Protein AF-A0A150M5S1-F1 (afdb_monomer_lite)

InterPro domains:
  IPR012337 Ribonuclease H-like superfamily [SSF53098] (12-50)

Organism: Geobacillus stearothermophilus (NCBI:txid1422)

pLDDT: mean 80.43, std 11.13, range [51.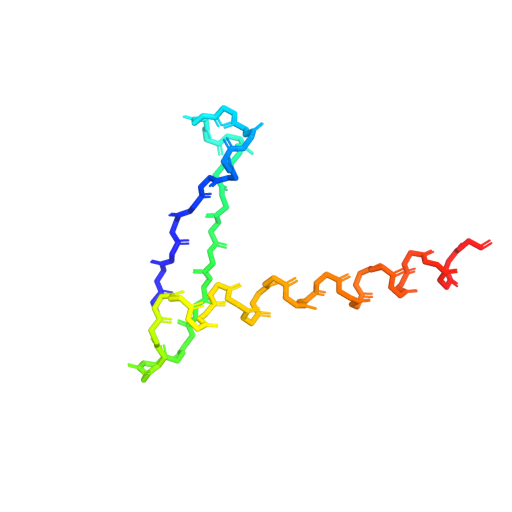94, 93.81]

Radius of gyration: 13.31 Å; chains: 1; bounding box: 31×22×30 Å

Foldseek 3Di:
DKDWDADPPDDPDPVRIDIQDDPDDPDDPVRSVVVVVVVVVVVVVVVVVVD

Sequence (51 aa):
MVLLAWKANQPMTSEHLHCVLSTDRELSDEDILRHYAQRWSIECFFRQAKD

Structure (mmCIF, N/CA/C/O backbone):
data_AF-A0A150M5S1-F1
#
_entry.id   AF-A0A150M5S1-F1
#
loop_
_atom_site.group_PDB
_atom_site.id
_atom_site.type_symbol
_atom_site.label_atom_id
_atom_site.label_alt_id
_atom_site.label_comp_id
_atom_site.label_asym_id
_atom_site.label_entity_id
_atom_site.label_seq_id
_atom_site.pdbx_PDB_ins_code
_atom_site.Cartn_x
_atom_site.Cartn_y
_atom_site.Cartn_z
_atom_site.occupancy
_atom_site.B_iso_or_equiv
_atom_site.auth_seq_id
_atom_site.auth_comp_id
_atom_site.auth_asym_id
_atom_site.auth_atom_id
_atom_site.pdbx_PDB_model_num
ATOM 1 N N . MET A 1 1 ? 9.258 1.719 9.981 1.00 84.25 1 MET A N 1
ATOM 2 C CA . MET A 1 1 ? 9.712 1.017 8.769 1.00 84.25 1 MET A CA 1
ATOM 3 C C . MET A 1 1 ? 9.291 1.793 7.529 1.00 84.25 1 MET A C 1
ATOM 5 O O . MET A 1 1 ? 8.274 2.482 7.581 1.00 84.25 1 MET A O 1
ATOM 9 N N . VAL A 1 2 ? 10.078 1.709 6.453 1.00 85.69 2 VAL A N 1
ATOM 10 C CA . VAL A 1 2 ? 9.786 2.339 5.156 1.00 85.69 2 VAL A CA 1
ATOM 11 C C . VAL A 1 2 ? 9.708 1.242 4.103 1.00 85.69 2 VAL A C 1
ATOM 13 O O . VAL A 1 2 ? 10.651 0.471 3.964 1.00 85.69 2 VAL A O 1
ATOM 16 N N . LEU A 1 3 ? 8.595 1.190 3.378 1.00 88.69 3 LEU A N 1
ATOM 17 C CA . LEU A 1 3 ? 8.345 0.251 2.289 1.00 88.69 3 LEU A CA 1
ATOM 18 C C . LEU A 1 3 ? 8.239 1.020 0.979 1.00 88.69 3 LEU A C 1
ATOM 20 O O . LEU A 1 3 ? 7.446 1.954 0.864 1.00 88.69 3 LEU A O 1
ATOM 24 N N . LEU A 1 4 ? 9.041 0.620 -0.001 1.00 89.25 4 LEU A N 1
ATOM 25 C CA . LEU A 1 4 ? 9.057 1.203 -1.336 1.00 89.25 4 LEU A CA 1
ATOM 26 C C . LEU A 1 4 ? 8.501 0.178 -2.319 1.00 89.25 4 LEU A C 1
ATOM 28 O O . LEU A 1 4 ? 9.018 -0.934 -2.406 1.00 89.25 4 LEU A O 1
ATOM 32 N N . ALA A 1 5 ? 7.443 0.541 -3.038 1.00 87.31 5 ALA A N 1
ATOM 33 C CA . ALA A 1 5 ? 6.752 -0.380 -3.929 1.00 87.31 5 ALA A CA 1
ATOM 34 C C . ALA A 1 5 ? 6.327 0.296 -5.233 1.00 87.31 5 ALA A C 1
ATOM 36 O O . ALA A 1 5 ? 5.869 1.438 -5.245 1.00 87.31 5 ALA A O 1
ATOM 37 N N . TRP A 1 6 ? 6.404 -0.461 -6.324 1.00 89.06 6 TRP A N 1
ATOM 38 C CA . TRP A 1 6 ? 5.727 -0.140 -7.576 1.00 89.06 6 TRP A CA 1
ATOM 39 C C . TRP A 1 6 ? 4.501 -1.029 -7.722 1.00 89.06 6 TRP A C 1
ATOM 41 O O . TRP A 1 6 ? 4.507 -2.195 -7.320 1.00 89.06 6 TRP A O 1
ATOM 51 N N . LYS A 1 7 ? 3.442 -0.495 -8.332 1.00 84.56 7 LYS A N 1
ATOM 52 C CA . LYS A 1 7 ? 2.327 -1.337 -8.767 1.00 84.56 7 LYS A CA 1
ATOM 53 C C . LYS A 1 7 ? 2.799 -2.221 -9.917 1.00 84.56 7 LYS A C 1
ATOM 55 O O . LYS A 1 7 ? 3.467 -1.742 -10.826 1.00 84.56 7 LYS A O 1
ATOM 60 N N . ALA A 1 8 ? 2.395 -3.490 -9.908 1.00 86.12 8 ALA A N 1
ATOM 61 C CA . ALA A 1 8 ? 2.832 -4.477 -10.899 1.00 86.12 8 ALA A CA 1
ATOM 62 C C . ALA A 1 8 ? 2.505 -4.095 -12.358 1.00 86.12 8 ALA A C 1
ATOM 64 O O . ALA A 1 8 ? 3.142 -4.584 -13.283 1.00 86.12 8 ALA A O 1
ATOM 65 N N . ASN A 1 9 ? 1.515 -3.224 -12.568 1.00 89.19 9 ASN A N 1
ATOM 66 C CA . ASN A 1 9 ? 1.074 -2.753 -13.880 1.00 89.19 9 ASN A CA 1
ATOM 67 C C . ASN A 1 9 ? 1.568 -1.338 -14.232 1.00 89.19 9 ASN A C 1
ATOM 69 O O . ASN A 1 9 ? 1.020 -0.726 -15.147 1.00 89.19 9 ASN A O 1
ATOM 73 N N . GLN A 1 10 ? 2.543 -0.796 -13.498 1.00 86.25 10 GLN A N 1
ATOM 74 C CA . GLN A 1 10 ? 3.104 0.534 -13.735 1.00 86.25 10 GLN A CA 1
ATOM 75 C C . GLN A 1 10 ? 4.606 0.454 -14.042 1.00 86.25 10 GLN A C 1
ATOM 77 O O . GLN A 1 10 ? 5.284 -0.460 -13.566 1.00 86.25 10 GLN A O 1
ATOM 82 N N . PRO A 1 11 ? 5.151 1.403 -14.823 1.00 89.56 11 PRO A N 1
ATOM 83 C CA . PRO A 1 11 ? 6.587 1.492 -15.057 1.00 89.56 11 PRO A CA 1
ATOM 84 C C . PRO A 1 11 ? 7.361 1.669 -13.744 1.00 89.56 11 PRO A C 1
ATOM 86 O O . PRO A 1 11 ? 6.925 2.400 -12.855 1.00 89.56 11 PRO A O 1
ATOM 89 N N . MET A 1 12 ? 8.554 1.076 -13.642 1.00 92.50 12 MET A N 1
ATOM 90 C CA . MET A 1 12 ? 9.465 1.282 -12.505 1.00 92.50 12 MET A CA 1
ATOM 91 C C . MET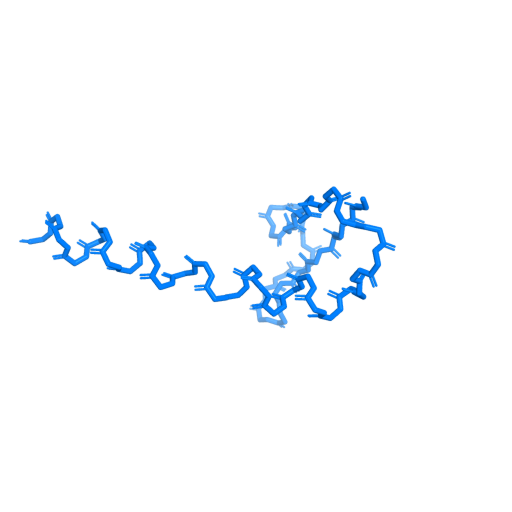 A 1 12 ? 10.188 2.641 -12.586 1.00 92.50 12 MET A C 1
ATOM 93 O O . MET A 1 12 ? 11.415 2.709 -12.561 1.00 92.50 12 MET A O 1
ATOM 97 N N . THR A 1 13 ? 9.435 3.735 -12.723 1.00 93.81 13 THR A N 1
ATOM 98 C CA . THR A 1 13 ? 9.956 5.111 -12.659 1.00 93.81 13 THR A CA 1
ATOM 99 C C . THR A 1 13 ? 9.709 5.710 -11.276 1.00 93.81 13 THR A C 1
ATOM 101 O O . THR A 1 13 ? 8.886 5.212 -10.504 1.00 93.81 13 THR A O 1
ATOM 104 N N . SER A 1 14 ? 10.431 6.779 -10.933 1.00 88.81 14 SER A N 1
ATOM 105 C CA . SER A 1 14 ? 10.263 7.480 -9.652 1.00 88.81 14 SER A CA 1
ATOM 106 C C . SER A 1 14 ? 8.852 8.045 -9.465 1.00 88.81 14 SER A C 1
ATOM 108 O O . SER A 1 14 ? 8.360 8.093 -8.344 1.00 88.81 14 SER A O 1
ATOM 110 N N . GLU A 1 15 ? 8.180 8.420 -10.553 1.00 90.75 15 GLU A N 1
ATOM 111 C CA . GLU A 1 15 ? 6.814 8.967 -10.554 1.00 90.75 15 GLU A CA 1
ATOM 112 C C . GLU A 1 15 ? 5.767 7.952 -10.076 1.00 90.75 15 GLU A C 1
ATOM 114 O O . GLU A 1 15 ? 4.735 8.335 -9.531 1.00 90.75 15 GLU A O 1
ATOM 119 N N . HIS A 1 16 ? 6.043 6.658 -10.257 1.00 85.75 16 HIS A N 1
ATOM 120 C CA . HIS A 1 16 ? 5.155 5.558 -9.874 1.00 85.75 16 HIS A CA 1
ATOM 121 C C . HIS A 1 16 ? 5.616 4.845 -8.595 1.00 85.75 16 HIS A C 1
ATOM 123 O O . HIS A 1 16 ? 5.045 3.817 -8.217 1.00 85.75 16 HIS A O 1
ATOM 129 N N . LEU A 1 17 ? 6.659 5.362 -7.936 1.00 88.19 17 LEU A N 1
ATOM 130 C CA . LEU A 1 17 ? 7.162 4.817 -6.686 1.00 88.19 17 LEU A CA 1
ATOM 131 C C . LEU A 1 17 ? 6.245 5.229 -5.535 1.00 88.19 17 LEU A C 1
ATOM 133 O O . LEU A 1 17 ? 6.130 6.404 -5.188 1.00 88.19 17 LEU A O 1
ATOM 137 N N . HIS A 1 18 ? 5.627 4.243 -4.898 1.00 86.44 18 HIS A N 1
ATOM 138 C CA . HIS A 1 18 ? 4.861 4.443 -3.681 1.00 86.44 18 HIS A CA 1
ATOM 139 C C . HIS A 1 18 ? 5.747 4.215 -2.458 1.00 86.44 18 HIS A C 1
ATOM 141 O O . HIS A 1 18 ? 6.482 3.231 -2.379 1.00 86.44 18 HIS A O 1
ATOM 147 N N . CYS A 1 19 ? 5.639 5.118 -1.486 1.00 87.56 19 CYS A N 1
ATOM 148 C CA . CYS A 1 19 ? 6.287 4.998 -0.189 1.00 87.56 19 CYS A CA 1
ATOM 149 C C . CYS A 1 19 ? 5.226 4.775 0.888 1.00 87.56 19 CYS A C 1
ATOM 151 O O . CYS A 1 19 ? 4.308 5.582 1.046 1.00 87.56 19 CYS A O 1
ATOM 153 N N . VAL A 1 20 ? 5.362 3.678 1.625 1.00 85.75 20 VAL A N 1
ATOM 154 C CA . VAL A 1 20 ? 4.507 3.323 2.752 1.00 85.75 20 VAL A CA 1
ATOM 155 C C . VAL A 1 20 ? 5.317 3.456 4.035 1.00 85.75 20 VAL A C 1
ATOM 157 O O . VAL A 1 20 ? 6.355 2.815 4.214 1.00 85.75 20 VAL A O 1
ATOM 160 N N . LEU A 1 21 ? 4.836 4.310 4.935 1.00 86.56 21 LEU A N 1
ATOM 161 C CA . LEU A 1 21 ? 5.445 4.547 6.238 1.00 86.56 21 LEU A CA 1
ATOM 162 C C . LEU A 1 21 ? 4.636 3.816 7.308 1.00 86.56 21 LEU A C 1
ATOM 164 O O . LEU A 1 21 ? 3.425 4.016 7.426 1.00 86.56 21 LEU A O 1
ATOM 168 N N . SER A 1 22 ? 5.315 2.986 8.097 1.00 85.25 22 SER A N 1
ATOM 169 C CA . SER A 1 22 ? 4.728 2.327 9.265 1.00 85.25 22 SER A CA 1
ATOM 170 C C . SER A 1 22 ? 5.537 2.646 10.518 1.00 85.25 22 SER A C 1
ATOM 172 O O . SER A 1 22 ? 6.769 2.592 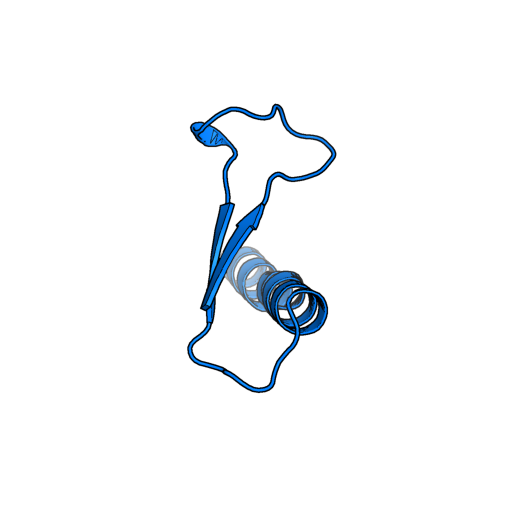10.504 1.00 85.25 22 SER A O 1
ATOM 174 N N . THR A 1 23 ? 4.856 2.982 11.609 1.00 89.19 23 THR A N 1
ATOM 175 C CA . THR A 1 23 ? 5.457 3.083 12.950 1.00 89.19 23 THR A CA 1
ATOM 176 C C . THR A 1 23 ? 5.447 1.751 13.688 1.00 89.19 23 THR A C 1
ATOM 178 O O . THR A 1 23 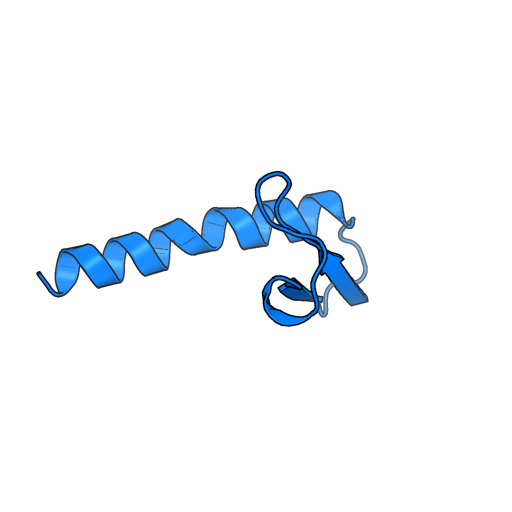? 6.123 1.621 14.706 1.00 89.19 23 THR A O 1
ATOM 181 N N . ASP A 1 24 ? 4.694 0.781 13.174 1.00 85.69 24 ASP A N 1
ATOM 182 C CA . ASP A 1 24 ? 4.597 -0.553 13.739 1.00 85.69 24 ASP A CA 1
ATOM 183 C C . ASP A 1 24 ? 5.887 -1.340 13.474 1.00 85.69 24 ASP A C 1
ATOM 185 O O . ASP A 1 24 ? 6.484 -1.235 12.397 1.00 85.69 24 ASP A O 1
ATOM 189 N N . ARG A 1 25 ? 6.349 -2.065 14.494 1.00 82.00 25 ARG A N 1
ATOM 190 C CA . ARG A 1 25 ? 7.593 -2.847 14.477 1.00 82.00 25 ARG A CA 1
ATOM 191 C C . ARG A 1 25 ? 7.347 -4.352 14.519 1.00 82.00 25 ARG A C 1
ATOM 193 O O . ARG A 1 25 ? 8.303 -5.101 14.352 1.00 82.00 25 ARG A O 1
ATOM 200 N N . GLU A 1 26 ? 6.113 -4.774 14.771 1.00 90.44 26 GLU A N 1
ATOM 201 C CA . GLU A 1 26 ? 5.733 -6.184 14.884 1.00 90.44 26 GLU A CA 1
ATOM 202 C C . GLU A 1 26 ? 5.079 -6.692 13.597 1.00 90.44 26 GLU A C 1
ATOM 204 O O . GLU A 1 26 ? 5.115 -7.888 13.315 1.00 90.44 26 GLU A O 1
ATOM 209 N N . LEU A 1 27 ? 4.521 -5.783 12.793 1.00 87.81 27 LEU A N 1
ATOM 210 C CA . LEU A 1 27 ? 3.919 -6.121 11.509 1.00 87.81 27 LEU A CA 1
ATOM 211 C C . LEU A 1 27 ? 4.961 -6.432 10.434 1.00 87.81 27 LEU A C 1
ATOM 213 O O . LEU A 1 27 ? 5.952 -5.717 10.267 1.00 87.81 27 LEU A O 1
ATOM 217 N N . SER A 1 28 ? 4.666 -7.467 9.649 1.00 88.94 28 SER A N 1
ATOM 218 C CA . SER A 1 28 ? 5.423 -7.788 8.446 1.00 88.94 28 SER A CA 1
ATOM 219 C C . SER A 1 28 ? 5.137 -6.795 7.313 1.00 88.94 28 SER A C 1
ATOM 221 O O . SER A 1 28 ? 4.123 -6.089 7.303 1.00 88.94 28 SER A O 1
ATOM 223 N N . ASP A 1 29 ? 6.011 -6.787 6.307 1.00 87.06 29 ASP A N 1
ATOM 224 C CA . ASP A 1 29 ? 5.832 -6.009 5.079 1.00 87.06 29 ASP A CA 1
ATOM 225 C C . ASP A 1 29 ? 4.480 -6.299 4.404 1.00 87.06 29 ASP A C 1
ATOM 227 O O . ASP A 1 29 ? 3.794 -5.382 3.946 1.00 87.06 29 ASP A O 1
ATOM 231 N N . GLU A 1 30 ? 4.071 -7.572 4.378 1.00 87.19 30 GLU A N 1
ATOM 232 C CA . GLU A 1 30 ? 2.812 -8.005 3.772 1.00 87.19 30 GLU A CA 1
ATOM 233 C C . GLU A 1 30 ? 1.597 -7.492 4.555 1.00 87.19 30 GLU A C 1
ATOM 235 O O . GLU A 1 30 ? 0.641 -7.000 3.949 1.00 87.19 30 GLU A O 1
ATOM 240 N N . ASP A 1 31 ? 1.638 -7.542 5.888 1.00 89.12 31 ASP A N 1
ATOM 241 C CA . ASP A 1 31 ? 0.548 -7.041 6.732 1.00 89.12 31 ASP A CA 1
ATOM 242 C C . ASP A 1 31 ? 0.374 -5.528 6.572 1.00 89.12 31 ASP A C 1
ATOM 244 O O . ASP A 1 31 ? -0.745 -5.029 6.417 1.00 89.12 31 ASP A O 1
ATOM 248 N N . ILE A 1 32 ? 1.486 -4.790 6.505 1.00 87.19 32 ILE A N 1
ATOM 249 C CA . ILE A 1 32 ? 1.473 -3.344 6.264 1.00 87.19 32 ILE A CA 1
ATOM 250 C C . ILE A 1 32 ? 0.867 -3.029 4.893 1.00 87.19 32 ILE A C 1
ATOM 252 O O . ILE A 1 32 ? 0.003 -2.152 4.789 1.00 87.19 32 ILE A O 1
ATOM 256 N N . LEU A 1 33 ? 1.267 -3.751 3.843 1.00 83.81 33 LEU A N 1
ATOM 257 C CA . LEU A 1 33 ? 0.708 -3.567 2.503 1.00 83.81 33 LEU A CA 1
ATOM 258 C C . LEU A 1 33 ? -0.788 -3.908 2.454 1.00 83.81 33 LEU A C 1
ATOM 260 O O . LEU A 1 33 ? -1.556 -3.164 1.842 1.00 83.81 33 LEU A O 1
ATOM 264 N N . ARG A 1 34 ? -1.230 -4.974 3.134 1.00 85.44 34 ARG A N 1
ATOM 265 C CA . ARG A 1 34 ? -2.653 -5.342 3.241 1.00 85.44 34 ARG A CA 1
ATOM 266 C C . ARG A 1 34 ? -3.471 -4.253 3.937 1.00 85.44 34 ARG A C 1
ATOM 268 O O . ARG A 1 34 ? -4.531 -3.883 3.432 1.00 85.44 34 ARG A O 1
ATOM 275 N N . HIS A 1 35 ? -2.978 -3.693 5.042 1.00 83.31 35 HIS A N 1
ATOM 276 C CA . HIS A 1 35 ? -3.645 -2.582 5.727 1.00 83.31 35 HIS A CA 1
ATOM 277 C C . HIS A 1 35 ? -3.755 -1.333 4.844 1.00 83.31 35 HIS A C 1
ATOM 279 O O . HIS A 1 35 ? -4.820 -0.716 4.766 1.00 83.31 35 HIS A O 1
ATOM 285 N N . TYR A 1 36 ? -2.687 -0.977 4.126 1.00 78.88 36 TYR A N 1
ATOM 286 C CA . TYR A 1 36 ? -2.709 0.169 3.214 1.00 78.88 36 TYR A CA 1
ATOM 287 C C . TYR A 1 36 ? -3.604 -0.057 1.988 1.00 78.88 36 TYR A C 1
ATOM 289 O O . TYR A 1 36 ? -4.283 0.876 1.561 1.00 78.88 36 TYR A O 1
ATOM 297 N N . ALA A 1 37 ? -3.681 -1.278 1.454 1.00 77.25 37 ALA A N 1
ATOM 298 C CA . ALA A 1 37 ? -4.577 -1.609 0.345 1.00 77.25 37 ALA A CA 1
ATOM 299 C C . ALA A 1 37 ? -6.062 -1.431 0.715 1.00 77.25 37 ALA A C 1
ATOM 301 O O . ALA A 1 37 ? -6.863 -0.997 -0.111 1.00 77.25 37 ALA A O 1
ATOM 302 N N . GLN A 1 38 ? -6.433 -1.699 1.970 1.00 74.12 38 GLN A N 1
ATOM 303 C CA . GLN A 1 38 ? -7.807 -1.526 2.457 1.00 74.12 38 GLN A CA 1
ATOM 304 C C . GLN A 1 38 ? -8.195 -0.055 2.675 1.00 74.12 38 GLN A C 1
ATOM 306 O O . GLN A 1 38 ? -9.384 0.275 2.686 1.00 74.12 38 GLN A O 1
ATOM 311 N N . ARG A 1 39 ? -7.217 0.856 2.776 1.00 70.25 39 ARG A N 1
ATOM 312 C CA . ARG A 1 39 ? -7.438 2.299 2.976 1.00 70.25 39 ARG A CA 1
ATOM 313 C C . ARG A 1 39 ? -8.167 2.969 1.803 1.00 70.25 39 ARG A C 1
ATOM 315 O O . ARG A 1 39 ? -8.806 4.001 1.993 1.00 70.25 39 ARG A O 1
ATOM 322 N N . TRP A 1 40 ? -8.146 2.347 0.622 1.00 62.62 40 TRP A N 1
ATOM 323 C CA . TRP A 1 40 ? -8.879 2.814 -0.560 1.00 62.62 40 TRP A CA 1
ATOM 324 C C . TRP A 1 40 ? -10.398 2.852 -0.360 1.00 62.62 40 TRP A C 1
ATOM 326 O O . TRP A 1 40 ? -11.074 3.668 -0.978 1.00 62.62 40 TRP A O 1
ATOM 336 N N . SER A 1 41 ? -10.946 2.024 0.535 1.00 60.34 41 SER A N 1
ATOM 337 C CA . SER A 1 41 ? -12.387 2.011 0.829 1.00 60.34 41 SER A CA 1
ATOM 338 C C . SER A 1 41 ? -12.903 3.363 1.343 1.00 60.34 41 SER A C 1
ATOM 340 O O . SER A 1 41 ? -13.978 3.804 0.940 1.00 60.34 41 SER A O 1
ATOM 342 N N . ILE A 1 42 ? -12.104 4.066 2.152 1.00 64.62 42 ILE A N 1
ATOM 343 C CA . ILE A 1 42 ? -12.413 5.412 2.650 1.00 64.62 42 ILE A CA 1
ATOM 344 C C . ILE A 1 42 ? -12.350 6.456 1.526 1.00 64.62 42 ILE A C 1
ATOM 346 O O . ILE A 1 42 ? -13.209 7.331 1.453 1.00 64.62 42 ILE A O 1
ATOM 350 N N . GLU A 1 43 ? -11.371 6.371 0.622 1.00 61.41 43 GLU A N 1
ATOM 351 C CA . GLU A 1 43 ? -11.277 7.296 -0.517 1.00 61.41 43 GLU A CA 1
ATOM 352 C C . GLU A 1 43 ? -12.413 7.087 -1.525 1.00 61.41 43 GLU A C 1
ATOM 354 O O . GLU A 1 43 ? -12.980 8.061 -2.021 1.00 61.41 43 GLU A O 1
ATOM 359 N N . CYS A 1 44 ? -12.802 5.834 -1.782 1.00 62.38 44 CYS A N 1
ATOM 360 C CA . CYS A 1 44 ? -13.982 5.505 -2.579 1.00 62.38 44 CYS A CA 1
ATOM 361 C C . CYS A 1 44 ? -15.265 6.040 -1.933 1.00 62.38 44 CYS A C 1
ATOM 363 O O . CYS A 1 44 ? -16.081 6.636 -2.632 1.00 62.38 44 CYS A O 1
ATOM 365 N N . PHE A 1 45 ? -15.415 5.890 -0.612 1.00 65.06 45 PHE A N 1
ATOM 366 C CA . PHE A 1 45 ? -16.540 6.456 0.133 1.00 65.06 45 PHE A CA 1
ATOM 367 C C . PHE A 1 45 ? -16.599 7.983 -0.008 1.00 65.06 45 PHE A C 1
ATOM 369 O O . PHE A 1 45 ? -17.642 8.532 -0.350 1.00 65.06 45 PHE A O 1
ATOM 376 N N . PHE A 1 46 ? -15.476 8.685 0.175 1.00 65.69 46 PHE A N 1
ATOM 377 C CA . 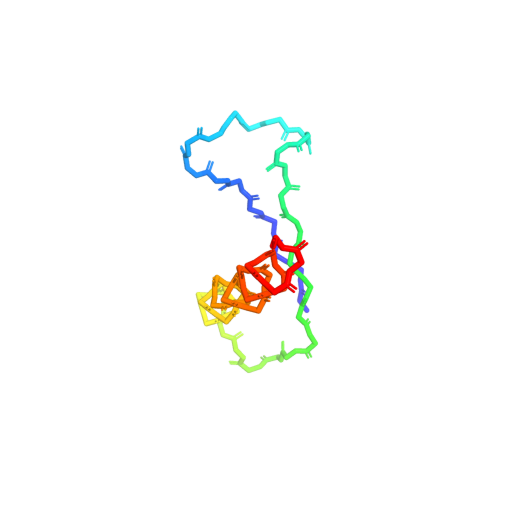PHE A 1 46 ? -15.439 10.143 0.035 1.00 65.69 46 PHE A CA 1
ATOM 378 C C . PHE A 1 46 ? -15.616 10.638 -1.401 1.00 65.69 46 PHE A C 1
ATOM 380 O O . PHE A 1 46 ? -16.084 11.760 -1.583 1.00 65.69 46 PHE A O 1
ATOM 387 N N . ARG A 1 47 ? -15.234 9.849 -2.411 1.00 62.44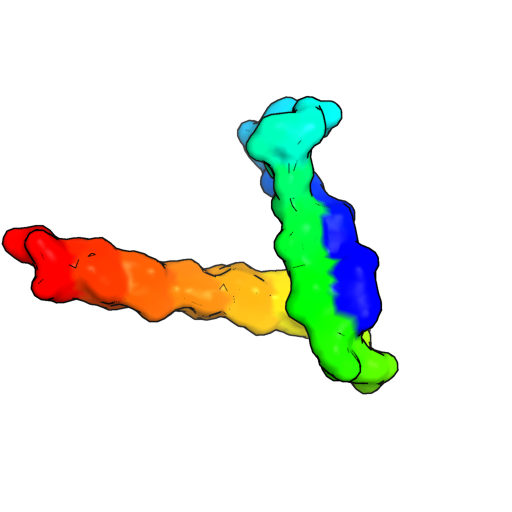 47 ARG A N 1
ATOM 388 C CA . ARG A 1 47 ? -15.531 10.156 -3.814 1.00 62.44 47 ARG A CA 1
ATOM 389 C C . ARG A 1 47 ? -17.034 10.067 -4.066 1.00 62.44 47 ARG A C 1
ATOM 391 O O . ARG A 1 47 ? -17.609 11.045 -4.510 1.00 62.44 47 ARG A O 1
ATOM 398 N N . GLN A 1 48 ? -17.651 8.945 -3.694 1.00 63.34 48 GLN A N 1
ATOM 399 C CA . GLN A 1 48 ? -19.085 8.705 -3.889 1.00 63.34 48 GLN A CA 1
ATOM 400 C C . GLN A 1 48 ? -19.970 9.668 -3.090 1.00 63.34 48 GLN A C 1
ATOM 402 O O . GLN A 1 48 ? -21.050 10.008 -3.540 1.00 63.34 48 GLN A O 1
ATOM 407 N N . ALA A 1 49 ? -19.528 10.117 -1.913 1.00 62.44 49 ALA A N 1
ATOM 408 C CA . ALA A 1 49 ? -20.272 11.083 -1.102 1.00 62.44 49 ALA A CA 1
ATOM 409 C C . ALA A 1 49 ? -20.169 12.536 -1.608 1.00 62.44 49 ALA A C 1
ATOM 411 O O . ALA A 1 49 ? -20.847 13.412 -1.073 1.00 62.44 49 ALA A O 1
ATOM 412 N N . LYS A 1 50 ? -19.269 12.815 -2.559 1.00 60.72 50 LYS A N 1
ATOM 413 C CA . LYS A 1 50 ? -19.066 14.146 -3.157 1.00 60.72 50 LYS A CA 1
ATOM 414 C C . LYS A 1 50 ? -19.624 14.260 -4.580 1.00 60.72 50 LYS A C 1
ATOM 416 O O . LYS A 1 50 ? -19.604 15.372 -5.107 1.00 60.72 50 LYS A O 1
ATOM 421 N N . ASP A 1 51 ? -20.072 13.148 -5.161 1.00 51.94 51 ASP A N 1
ATOM 422 C CA . ASP A 1 51 ? -20.856 13.091 -6.401 1.00 51.94 51 ASP A CA 1
ATOM 423 C C . ASP A 1 51 ? -22.356 13.223 -6.074 1.00 51.94 51 ASP A C 1
ATOM 425 O O . ASP A 1 51 ? -23.078 13.857 -6.877 1.00 51.94 51 ASP A O 1
#

Secondary structure (DSSP, 8-state):
-EEEEE-TTS-SSGGGEEEEE---SSS-HHHHHHHHHHTHHHHHHHHHTT-